Protein AF-A0A7W8FBF9-F1 (afdb_monomer_lite)

pLDDT: mean 92.7, std 8.25, range [49.44, 97.75]

InterPro domains:
  IPR016181 Acyl-CoA N-acyltransferase [SSF55729] (1-38)
  IPR031165 Yjdj-type Gcn5-related N-acetyltransferase [PF14542] (1-35)
  IPR031165 Yjdj-type Gcn5-related N-acetyltransferase [PS51729] (1-37)

Secondary structure (DSSP, 8-state):
-HHHHHHHHHTT--B---SHHHHHHHTT-GGGTTTBPP--HHHHHHHHHHHHHT--

Foldseek 3Di:
DVVVLVVCVVVVAADECPDPVVVVVCVVPVVSVVRYDYDDPVVVVVVVVVVVVVDD

Organism: NCBI:txid67303

Structure (mmCIF, N/CA/C/O backbone):
data_AF-A0A7W8FBF9-F1
#
_entry.id   AF-A0A7W8FBF9-F1
#
loop_
_atom_site.group_PDB
_atom_site.id
_atom_site.type_symbol
_atom_site.label_atom_id
_atom_site.label_alt_id
_atom_site.label_comp_id
_atom_site.label_asym_id
_atom_site.label_entity_id
_atom_site.label_seq_id
_atom_site.pdbx_PDB_ins_code
_atom_site.Cartn_x
_atom_site.Cartn_y
_atom_site.Cartn_z
_atom_site.occupancy
_atom_site.B_iso_or_equiv
_atom_site.auth_seq_id
_atom_site.auth_comp_id
_atom_site.auth_asym_id
_atom_site.auth_atom_id
_atom_site.pdbx_PDB_model_num
ATOM 1 N N . MET A 1 1 ? 12.913 0.206 -0.361 1.00 86.88 1 MET A N 1
ATOM 2 C CA . MET A 1 1 ? 11.504 -0.120 -0.684 1.00 86.88 1 MET A CA 1
ATOM 3 C C . MET A 1 1 ? 11.337 -1.591 -1.042 1.00 86.88 1 MET A C 1
ATOM 5 O O . MET A 1 1 ? 10.566 -2.262 -0.376 1.00 86.88 1 MET A O 1
ATOM 9 N N . ARG A 1 2 ? 12.093 -2.104 -2.022 1.00 94.19 2 ARG A N 1
ATOM 10 C CA . ARG A 1 2 ? 12.054 -3.512 -2.457 1.00 94.19 2 ARG A CA 1
ATOM 11 C C . ARG A 1 2 ? 12.116 -4.536 -1.315 1.00 94.19 2 ARG A C 1
ATOM 13 O O . ARG A 1 2 ? 11.249 -5.392 -1.232 1.00 94.19 2 ARG A O 1
ATOM 20 N N . GLU A 1 3 ? 13.083 -4.404 -0.403 1.00 96.44 3 GLU A N 1
ATOM 21 C CA . GLU A 1 3 ? 13.227 -5.318 0.745 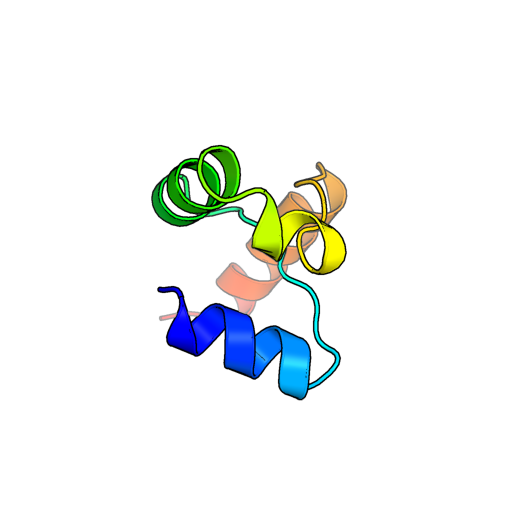1.00 96.44 3 GLU A CA 1
ATOM 22 C C . GLU A 1 3 ? 11.998 -5.323 1.661 1.00 96.44 3 GLU A C 1
ATOM 24 O O . GLU A 1 3 ? 11.493 -6.387 1.995 1.00 96.44 3 GLU A O 1
ATOM 29 N N . ALA A 1 4 ? 11.453 -4.148 1.989 1.00 95.50 4 ALA A N 1
ATOM 30 C CA . ALA A 1 4 ? 10.245 -4.042 2.807 1.00 95.50 4 ALA A CA 1
ATOM 31 C C . ALA A 1 4 ? 9.022 -4.689 2.133 1.00 95.50 4 ALA A C 1
ATOM 33 O O . ALA A 1 4 ? 8.210 -5.322 2.796 1.00 95.50 4 ALA A O 1
ATOM 34 N N . LEU A 1 5 ? 8.891 -4.565 0.809 1.00 96.38 5 LEU A N 1
ATOM 35 C CA . LEU A 1 5 ? 7.807 -5.209 0.062 1.00 96.38 5 LEU A CA 1
ATOM 36 C C . LEU A 1 5 ? 7.994 -6.730 -0.036 1.00 96.38 5 LEU A C 1
ATOM 38 O O . LEU A 1 5 ? 7.016 -7.470 0.043 1.00 96.38 5 LEU A O 1
ATOM 42 N N . ASN A 1 6 ? 9.237 -7.206 -0.144 1.00 97.31 6 ASN A N 1
ATOM 43 C CA . ASN A 1 6 ? 9.540 -8.633 -0.057 1.00 97.31 6 ASN A CA 1
ATOM 44 C C . ASN A 1 6 ? 9.205 -9.203 1.326 1.00 97.31 6 ASN A C 1
ATOM 46 O O . ASN A 1 6 ? 8.663 -10.300 1.396 1.00 97.31 6 ASN A O 1
ATOM 50 N N . ASP A 1 7 ? 9.465 -8.465 2.407 1.00 97.69 7 ASP A N 1
ATOM 51 C CA . ASP A 1 7 ? 9.075 -8.868 3.764 1.00 97.69 7 ASP A CA 1
ATOM 52 C C . ASP A 1 7 ? 7.548 -8.923 3.935 1.00 97.69 7 ASP A C 1
ATOM 54 O O . ASP A 1 7 ? 7.012 -9.896 4.468 1.00 97.69 7 ASP A O 1
ATOM 58 N N . VAL A 1 8 ? 6.824 -7.934 3.393 1.00 96.56 8 VAL A N 1
ATOM 59 C CA . VAL A 1 8 ? 5.352 -7.944 3.331 1.00 96.56 8 VAL A CA 1
ATOM 60 C C . VAL A 1 8 ? 4.851 -9.198 2.613 1.00 96.56 8 VAL A C 1
ATOM 62 O O . VAL A 1 8 ? 3.983 -9.893 3.149 1.00 96.56 8 VAL A O 1
ATOM 65 N N . ARG A 1 9 ? 5.435 -9.532 1.452 1.00 96.75 9 ARG A N 1
ATOM 66 C CA . ARG A 1 9 ? 5.112 -10.763 0.717 1.00 96.75 9 ARG A CA 1
ATOM 67 C C . ARG A 1 9 ? 5.434 -12.015 1.535 1.00 96.75 9 ARG A C 1
ATOM 69 O O . ARG A 1 9 ? 4.587 -12.897 1.634 1.00 96.75 9 ARG A O 1
ATOM 76 N N . ALA A 1 10 ? 6.622 -12.095 2.133 1.00 97.75 10 ALA A N 1
ATOM 77 C CA . ALA A 1 10 ? 7.051 -13.235 2.946 1.00 97.75 10 ALA A CA 1
ATOM 78 C C . ALA A 1 10 ? 6.167 -13.429 4.190 1.00 97.75 10 ALA A C 1
ATOM 80 O O . ALA A 1 10 ? 5.915 -14.556 4.606 1.00 97.75 10 ALA A O 1
ATOM 81 N N . SER A 1 11 ? 5.632 -12.335 4.732 1.00 97.69 11 SER A N 1
ATOM 82 C CA . SER A 1 11 ? 4.663 -12.326 5.830 1.00 97.69 11 SER A CA 1
ATOM 83 C C . SER A 1 11 ? 3.232 -12.685 5.401 1.00 97.69 11 SER A C 1
ATOM 85 O O . SER A 1 11 ? 2.333 -12.665 6.242 1.00 97.69 11 SER A O 1
ATOM 87 N N . GLY A 1 12 ? 2.980 -12.950 4.113 1.00 97.00 12 GLY A N 1
ATOM 88 C CA . GLY A 1 12 ? 1.639 -13.213 3.578 1.00 97.00 12 GLY A CA 1
ATOM 89 C C . GLY A 1 12 ? 0.696 -12.005 3.639 1.00 97.00 12 GLY A C 1
ATOM 90 O O . GLY A 1 12 ? -0.523 -12.171 3.634 1.00 97.00 12 GLY A O 1
ATOM 91 N N . LYS A 1 13 ? 1.241 -10.787 3.740 1.00 97.00 13 LYS A N 1
ATOM 92 C CA . LYS A 1 13 ? 0.480 -9.537 3.846 1.00 97.00 13 LYS A CA 1
ATOM 93 C C . LYS A 1 13 ? 0.330 -8.870 2.478 1.00 97.00 13 LYS A C 1
ATOM 95 O O . LYS A 1 13 ? 1.072 -9.149 1.539 1.00 97.00 13 LYS A O 1
ATOM 100 N N . ARG A 1 14 ? -0.626 -7.946 2.391 1.00 96.75 14 ARG A N 1
ATOM 101 C CA . ARG A 1 14 ? -0.892 -7.109 1.213 1.00 96.75 14 ARG A CA 1
ATOM 102 C C . ARG A 1 14 ? -0.812 -5.633 1.598 1.00 96.75 14 ARG A C 1
ATOM 104 O O . ARG A 1 14 ? -0.984 -5.289 2.769 1.00 96.75 14 ARG A O 1
ATOM 111 N N . VAL A 1 15 ? -0.524 -4.766 0.632 1.00 95.19 15 VAL A N 1
ATOM 112 C CA . VAL A 1 15 ? -0.352 -3.323 0.832 1.00 95.19 15 VAL A CA 1
ATOM 113 C C . VAL A 1 15 ? -1.371 -2.530 0.020 1.00 95.19 15 VAL A C 1
ATOM 115 O O . VAL A 1 15 ? -1.561 -2.779 -1.166 1.00 95.19 15 VAL A O 1
ATOM 118 N N . VAL A 1 16 ? -1.976 -1.516 0.644 1.00 96.81 16 VAL A N 1
ATOM 119 C CA . VAL A 1 16 ? -2.800 -0.512 -0.045 1.00 96.81 16 VAL A CA 1
ATOM 120 C C . VAL A 1 16 ? -2.001 0.798 -0.138 1.00 96.81 16 VAL A C 1
ATOM 122 O O . VAL A 1 16 ? -1.754 1.439 0.889 1.00 96.81 16 VAL A O 1
ATOM 125 N N . PRO A 1 17 ? -1.550 1.231 -1.332 1.00 95.38 17 PRO A N 1
ATOM 126 C CA . PRO A 1 17 ? -0.587 2.321 -1.473 1.00 95.38 17 PRO A CA 1
ATOM 127 C C . PRO A 1 17 ? -1.255 3.704 -1.423 1.00 95.38 17 PRO A C 1
ATOM 129 O O . PRO A 1 17 ? -1.445 4.375 -2.443 1.00 95.38 17 PRO A O 1
ATOM 132 N N . VAL A 1 18 ? -1.603 4.149 -0.213 1.00 95.44 18 VAL A N 1
ATOM 133 C CA . VAL A 1 18 ? -2.220 5.469 0.028 1.00 95.44 18 VAL A CA 1
ATOM 134 C C . VAL A 1 18 ? -1.232 6.631 -0.040 1.00 95.44 18 VAL A C 1
ATOM 136 O O . VAL A 1 18 ? -1.609 7.744 -0.398 1.00 95.44 18 VAL A O 1
ATOM 139 N N . CYS A 1 19 ? 0.046 6.373 0.240 1.00 93.69 19 CYS A N 1
ATOM 140 C CA . CYS A 1 19 ? 1.102 7.362 0.073 1.00 93.69 19 CYS A CA 1
ATOM 141 C C . CYS A 1 19 ? 1.486 7.485 -1.417 1.00 93.69 19 CYS A C 1
ATOM 143 O O . CYS A 1 19 ? 1.800 6.465 -2.047 1.00 93.69 19 CYS A O 1
ATOM 145 N N . PRO A 1 20 ? 1.535 8.706 -1.989 1.00 93.44 20 PRO A N 1
ATOM 146 C CA . PRO A 1 20 ? 1.853 8.904 -3.405 1.00 93.44 20 PRO A CA 1
ATOM 147 C C . PRO A 1 20 ? 3.242 8.377 -3.788 1.00 93.44 20 PRO A C 1
ATOM 149 O O . PRO A 1 20 ? 3.425 7.894 -4.905 1.00 93.44 20 PRO A O 1
ATOM 152 N N . TYR A 1 21 ? 4.206 8.402 -2.862 1.00 94.19 21 TYR A N 1
ATOM 153 C CA . TYR A 1 21 ? 5.543 7.850 -3.092 1.00 94.19 21 TYR A CA 1
ATOM 154 C C . TYR A 1 21 ? 5.504 6.334 -3.335 1.00 94.19 21 TYR A C 1
ATOM 156 O O . TYR A 1 21 ? 6.044 5.844 -4.327 1.00 94.19 21 TYR A O 1
ATOM 164 N N . VAL A 1 22 ? 4.806 5.596 -2.467 1.00 94.25 22 VAL A N 1
ATOM 165 C CA . VAL A 1 22 ? 4.671 4.134 -2.567 1.00 94.25 22 VAL A CA 1
ATOM 166 C C . VAL A 1 22 ? 3.904 3.749 -3.827 1.00 94.25 22 VAL A C 1
ATOM 168 O O . VAL A 1 22 ? 4.317 2.840 -4.540 1.00 94.25 22 VAL A O 1
ATOM 171 N N . ARG A 1 23 ? 2.833 4.486 -4.152 1.00 94.62 23 ARG A N 1
ATOM 172 C CA . ARG A 1 23 ? 2.075 4.283 -5.392 1.00 94.62 23 ARG A CA 1
ATOM 173 C C . ARG A 1 23 ? 2.966 4.421 -6.623 1.00 94.62 23 ARG A C 1
ATOM 175 O O . ARG A 1 23 ? 2.937 3.551 -7.486 1.00 94.62 23 ARG A O 1
ATOM 182 N N . LYS A 1 24 ? 3.763 5.493 -6.700 1.00 94.75 24 LYS A N 1
ATOM 183 C CA . LYS A 1 24 ? 4.679 5.718 -7.826 1.00 94.75 24 LYS A CA 1
ATOM 184 C C . LYS A 1 24 ? 5.714 4.601 -7.938 1.00 94.75 24 LYS A C 1
ATOM 186 O O . LYS A 1 24 ? 6.005 4.172 -9.045 1.00 94.75 24 LYS A O 1
ATOM 191 N N . TYR A 1 25 ? 6.244 4.131 -6.810 1.00 95.25 25 TYR A N 1
ATOM 192 C CA . TYR A 1 25 ? 7.186 3.017 -6.799 1.00 95.25 25 TYR A CA 1
ATOM 193 C C . TYR A 1 25 ? 6.551 1.734 -7.352 1.00 95.25 25 TYR A C 1
ATOM 195 O O . TYR A 1 25 ? 7.112 1.127 -8.257 1.00 95.25 25 TYR A O 1
ATOM 203 N N . LEU A 1 26 ? 5.367 1.346 -6.865 1.00 94.88 26 LEU A N 1
ATOM 204 C CA . LEU A 1 26 ? 4.673 0.139 -7.331 1.00 94.88 26 LEU A CA 1
ATOM 205 C C . LEU A 1 26 ? 4.265 0.225 -8.808 1.00 94.88 2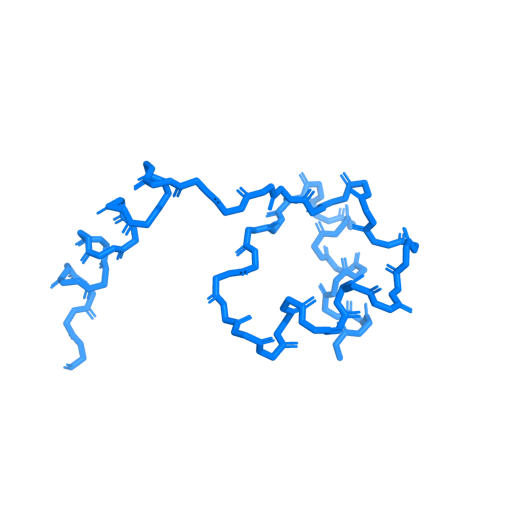6 LEU A C 1
ATOM 207 O O . LEU A 1 26 ? 4.344 -0.771 -9.514 1.00 94.88 26 LEU A O 1
ATOM 211 N N . ALA A 1 27 ? 3.906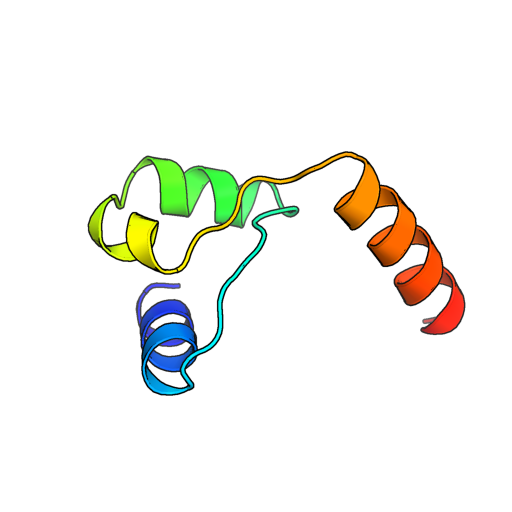 1.415 -9.299 1.00 92.62 27 ALA A N 1
ATOM 212 C CA . ALA A 1 27 ? 3.526 1.625 -10.697 1.00 92.62 27 ALA A CA 1
ATOM 213 C C . ALA A 1 27 ? 4.658 1.355 -11.707 1.00 92.62 27 ALA A C 1
ATOM 215 O O . ALA A 1 27 ? 4.382 1.203 -12.890 1.00 92.62 27 ALA A O 1
ATOM 216 N N . THR A 1 28 ? 5.921 1.326 -11.268 1.00 95.06 28 THR A N 1
ATOM 217 C CA . THR A 1 28 ? 7.075 0.995 -12.124 1.00 95.06 28 THR A CA 1
ATOM 218 C C . THR A 1 28 ? 7.702 -0.359 -11.783 1.00 95.06 28 THR A C 1
ATOM 220 O O . THR A 1 28 ? 8.778 -0.664 -12.289 1.00 95.06 28 THR A O 1
ATOM 223 N N . HIS A 1 29 ? 7.092 -1.131 -10.878 1.00 95.50 29 HIS A N 1
ATOM 224 C CA . HIS A 1 29 ? 7.608 -2.411 -10.391 1.00 95.50 29 HIS A CA 1
ATOM 225 C C . HIS A 1 29 ? 6.472 -3.440 -10.333 1.00 95.50 29 HIS A C 1
ATOM 227 O O . HIS A 1 29 ? 6.001 -3.807 -9.253 1.00 95.50 29 HIS A O 1
ATOM 233 N N . ASP A 1 30 ? 6.056 -3.930 -11.504 1.00 94.50 30 ASP A N 1
ATOM 234 C CA . ASP A 1 30 ? 5.001 -4.944 -11.656 1.00 94.50 30 ASP A CA 1
ATOM 235 C C . ASP A 1 30 ? 5.267 -6.237 -10.878 1.00 94.50 30 ASP A C 1
ATOM 237 O O . ASP A 1 30 ? 4.334 -6.966 -10.549 1.00 94.50 30 ASP A O 1
ATOM 241 N N . GLU A 1 31 ? 6.525 -6.503 -10.509 1.00 95.06 31 GLU A N 1
ATOM 242 C CA . GLU A 1 31 ? 6.887 -7.645 -9.669 1.00 95.06 31 GLU A CA 1
ATOM 243 C C . GLU A 1 31 ? 6.144 -7.667 -8.329 1.00 95.06 31 GLU A C 1
ATOM 245 O O . GLU A 1 31 ? 6.116 -8.727 -7.727 1.00 95.06 31 GLU A O 1
ATOM 250 N N . PHE A 1 32 ? 5.589 -6.540 -7.858 1.00 96.38 32 PHE A N 1
ATOM 251 C CA . PHE A 1 32 ? 4.833 -6.408 -6.604 1.00 96.38 32 PHE A CA 1
ATOM 252 C C . PHE A 1 32 ? 3.312 -6.330 -6.789 1.00 96.38 32 PHE A C 1
ATOM 254 O O . PHE A 1 32 ? 2.591 -6.100 -5.816 1.00 96.38 32 PHE A O 1
ATOM 261 N N . ALA A 1 33 ? 2.804 -6.502 -8.012 1.00 94.25 33 ALA A N 1
ATOM 262 C CA . ALA A 1 33 ? 1.375 -6.387 -8.298 1.00 94.25 33 ALA A CA 1
ATOM 263 C C . ALA A 1 33 ? 0.516 -7.438 -7.561 1.00 94.25 33 ALA A C 1
ATOM 265 O O . ALA A 1 33 ? -0.644 -7.180 -7.258 1.00 94.25 33 ALA A O 1
ATOM 266 N N . ASP A 1 34 ? 1.079 -8.597 -7.215 1.00 95.62 34 ASP A N 1
ATOM 267 C CA . ASP A 1 34 ? 0.417 -9.674 -6.461 1.00 95.62 34 ASP A CA 1
ATOM 268 C C . ASP A 1 34 ? 0.073 -9.293 -5.011 1.00 95.62 34 ASP A C 1
ATOM 270 O O . ASP A 1 34 ? -0.919 -9.785 -4.462 1.00 95.62 34 ASP A O 1
ATOM 274 N N . ILE A 1 35 ? 0.867 -8.405 -4.404 1.00 96.81 35 ILE A N 1
ATOM 275 C CA . ILE A 1 35 ? 0.683 -7.933 -3.023 1.00 96.81 35 ILE A CA 1
ATOM 276 C C . ILE A 1 35 ? 0.087 -6.527 -2.939 1.00 96.81 35 ILE A C 1
ATOM 278 O O . ILE A 1 35 ? -0.107 -6.024 -1.834 1.00 96.81 35 ILE A O 1
ATOM 282 N N . ALA A 1 36 ? -0.178 -5.872 -4.070 1.00 96.31 36 ALA A N 1
ATOM 283 C CA . ALA A 1 36 ? -0.722 -4.523 -4.108 1.00 96.31 36 ALA A CA 1
ATOM 284 C C . ALA A 1 36 ? -2.244 -4.551 -4.299 1.00 96.31 36 ALA A C 1
ATOM 286 O O . ALA A 1 36 ? -2.750 -5.047 -5.303 1.00 96.31 36 ALA A O 1
ATOM 287 N N . ASP A 1 37 ? -2.970 -3.961 -3.354 1.00 95.81 37 ASP A N 1
ATOM 288 C CA . ASP A 1 37 ? -4.411 -3.753 -3.453 1.00 95.81 37 ASP A CA 1
ATOM 289 C C . ASP A 1 37 ? -4.745 -2.317 -3.871 1.00 95.81 37 ASP A C 1
ATOM 291 O O . ASP A 1 37 ? -4.040 -1.369 -3.499 1.00 95.81 37 ASP A O 1
ATOM 295 N N . PRO A 1 38 ? -5.836 -2.114 -4.628 1.00 94.25 38 PRO A N 1
ATOM 296 C CA . PRO A 1 38 ? -6.259 -0.784 -5.027 1.00 94.25 38 PRO A CA 1
ATOM 297 C C . PRO A 1 38 ? -6.662 0.053 -3.810 1.00 94.25 38 PRO A C 1
ATOM 299 O O . PRO A 1 38 ? -7.287 -0.422 -2.861 1.00 94.25 38 PRO A O 1
ATOM 302 N N . VAL A 1 39 ? -6.363 1.350 -3.870 1.00 95.62 39 VAL A N 1
ATOM 303 C CA . VAL A 1 39 ? -6.897 2.306 -2.896 1.00 95.62 39 VAL A CA 1
ATOM 304 C C . VAL A 1 39 ? -8.380 2.509 -3.186 1.00 95.62 39 VAL A C 1
ATOM 306 O O . VAL A 1 39 ? -8.735 3.049 -4.232 1.00 95.62 39 VAL A O 1
ATOM 309 N N . THR A 1 40 ? -9.242 2.114 -2.252 1.00 95.50 40 THR A N 1
ATOM 310 C CA . THR A 1 40 ? -10.689 2.336 -2.344 1.00 95.50 40 THR A CA 1
ATOM 311 C C . THR A 1 40 ? -11.139 3.458 -1.400 1.00 95.50 40 THR A C 1
ATOM 313 O O . THR A 1 40 ? -10.479 3.723 -0.389 1.00 95.50 40 THR A O 1
ATOM 316 N N . PRO A 1 41 ? -12.286 4.115 -1.670 1.00 95.38 41 PRO A N 1
ATOM 317 C CA . PRO A 1 41 ? -12.857 5.103 -0.751 1.00 95.38 41 PRO A CA 1
ATOM 318 C C . PRO A 1 41 ? -13.142 4.537 0.646 1.00 95.38 41 PRO A C 1
ATOM 320 O O . PRO A 1 41 ? -13.093 5.261 1.636 1.00 95.38 41 PRO A O 1
ATOM 323 N N . GLU A 1 42 ? -13.444 3.243 0.742 1.00 94.31 42 GLU A N 1
ATOM 324 C CA . GLU A 1 42 ? -13.652 2.556 2.015 1.00 94.31 42 GLU A CA 1
ATOM 325 C C . GLU A 1 42 ? -12.368 2.476 2.840 1.00 94.31 42 GLU A C 1
ATOM 327 O O . GLU A 1 42 ? -12.375 2.888 3.998 1.00 94.31 42 GLU A O 1
ATOM 332 N N . VAL A 1 43 ? -11.254 2.066 2.224 1.00 94.06 43 VAL A N 1
ATOM 333 C CA . VAL A 1 43 ? -9.947 2.03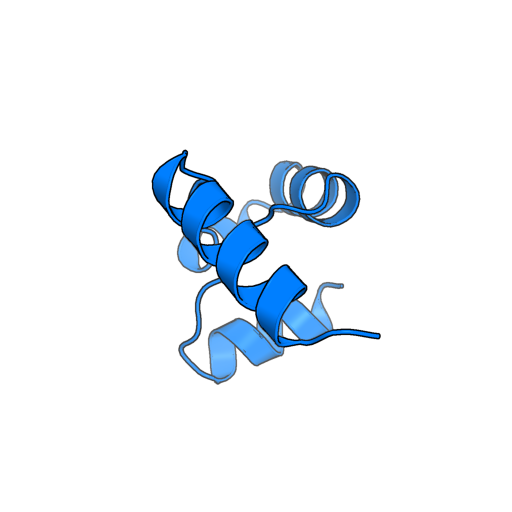1 2.895 1.00 94.06 43 VAL A CA 1
ATOM 334 C C . VAL A 1 43 ? -9.531 3.425 3.364 1.00 94.06 43 VAL A C 1
ATOM 336 O O . VAL A 1 43 ? -9.024 3.568 4.471 1.00 94.06 43 VAL A O 1
ATOM 339 N N . LEU A 1 44 ? -9.784 4.469 2.568 1.00 94.25 44 LEU A N 1
ATOM 340 C CA . LEU A 1 44 ? -9.474 5.846 2.965 1.00 94.25 44 LEU A CA 1
ATOM 341 C C . LEU A 1 44 ? -10.303 6.316 4.166 1.00 94.25 44 LEU A C 1
ATOM 343 O O . LEU A 1 44 ? -9.756 6.943 5.070 1.00 94.25 44 LEU A O 1
ATOM 347 N N . ARG A 1 45 ? -11.604 5.996 4.199 1.00 94.88 45 ARG A N 1
ATOM 348 C CA . ARG A 1 45 ? -12.472 6.317 5.345 1.00 94.88 45 ARG A CA 1
ATOM 349 C C . ARG A 1 45 ? -12.031 5.588 6.610 1.00 94.88 45 ARG A C 1
ATOM 351 O O . ARG A 1 45 ? -11.998 6.195 7.675 1.00 94.88 45 ARG A O 1
ATOM 358 N N . TRP A 1 46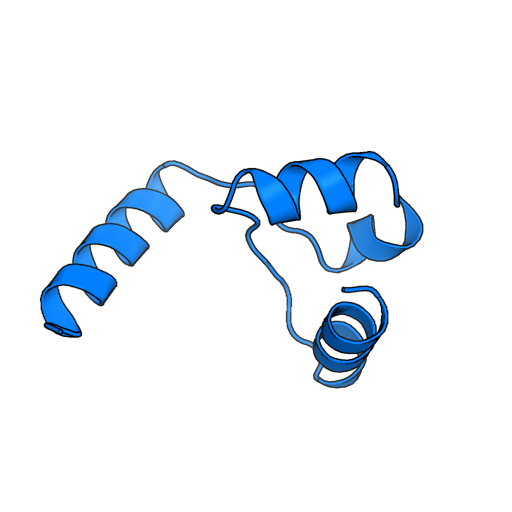 ? -11.673 4.311 6.488 1.00 94.25 46 TRP A N 1
ATOM 359 C CA . TRP A 1 46 ? -11.131 3.539 7.602 1.00 94.25 46 TRP A CA 1
ATOM 360 C C . TRP A 1 46 ? -9.811 4.138 8.106 1.00 94.25 46 TRP A C 1
ATOM 362 O O . TRP A 1 46 ? -9.705 4.429 9.292 1.00 94.25 46 TRP A O 1
ATOM 372 N N . LEU A 1 47 ? -8.850 4.419 7.217 1.00 93.31 47 LEU A N 1
ATOM 373 C CA . LEU A 1 47 ? -7.558 5.021 7.573 1.00 93.31 47 LEU A CA 1
ATOM 374 C C . LEU A 1 47 ? -7.695 6.373 8.277 1.00 93.31 47 LEU A C 1
ATOM 376 O O . LEU A 1 47 ? -6.996 6.613 9.255 1.00 93.31 47 LEU A O 1
ATOM 380 N N . ASP A 1 48 ? -8.580 7.251 7.800 1.00 92.38 48 ASP A N 1
ATOM 381 C CA . ASP A 1 48 ? -8.869 8.529 8.463 1.00 92.38 48 ASP A CA 1
ATOM 382 C C . ASP A 1 48 ? -9.385 8.311 9.896 1.00 92.38 48 ASP A C 1
ATOM 384 O O . ASP A 1 48 ? -8.918 8.962 10.833 1.00 92.38 48 ASP A O 1
ATOM 388 N N . GLY A 1 49 ? -10.277 7.333 10.084 1.00 92.75 49 GLY A N 1
ATOM 389 C CA . GLY A 1 49 ? -10.729 6.897 11.403 1.00 92.75 49 GLY A CA 1
ATOM 390 C C . GLY A 1 49 ? -9.588 6.369 12.278 1.00 92.75 49 GLY A C 1
ATOM 391 O O . GLY A 1 49 ? -9.455 6.794 13.424 1.00 92.75 49 GLY A O 1
ATOM 392 N N . GLU A 1 50 ? -8.735 5.486 11.754 1.00 91.25 50 GLU A N 1
ATOM 393 C CA . GLU A 1 50 ? -7.589 4.931 12.487 1.00 91.25 50 GLU A CA 1
ATOM 394 C C . GLU A 1 50 ? -6.581 5.999 12.906 1.00 91.25 50 GLU A C 1
ATOM 396 O O . GLU A 1 50 ? -6.113 5.986 14.042 1.00 91.25 50 GLU A O 1
ATOM 401 N N . LEU A 1 51 ? -6.228 6.915 12.003 1.00 87.06 51 LEU A N 1
ATOM 402 C CA . LEU A 1 51 ? -5.236 7.958 12.263 1.00 87.06 51 LEU A CA 1
ATOM 403 C C . LEU A 1 51 ? -5.742 8.951 13.308 1.00 87.06 51 LEU A C 1
ATOM 405 O O . LEU A 1 51 ? -4.989 9.332 14.199 1.00 87.06 51 LEU A O 1
ATOM 409 N N . LYS A 1 52 ? -7.035 9.299 13.271 1.00 86.69 52 LYS A N 1
ATOM 410 C CA . LYS A 1 52 ? -7.677 10.082 14.338 1.00 86.69 52 LYS A CA 1
ATOM 411 C C . LYS A 1 52 ? -7.618 9.370 15.692 1.00 86.69 52 LYS A C 1
ATOM 413 O O . LYS A 1 52 ? -7.451 10.030 16.713 1.00 86.69 52 LYS A O 1
ATOM 418 N N . ARG A 1 53 ? -7.731 8.035 15.714 1.00 79.81 53 ARG A N 1
ATOM 419 C CA . ARG A 1 53 ? -7.601 7.221 16.940 1.00 79.81 53 ARG A CA 1
ATOM 420 C C . ARG A 1 53 ? -6.158 7.086 17.429 1.00 79.81 53 ARG A C 1
ATOM 422 O O . ARG A 1 53 ? -5.95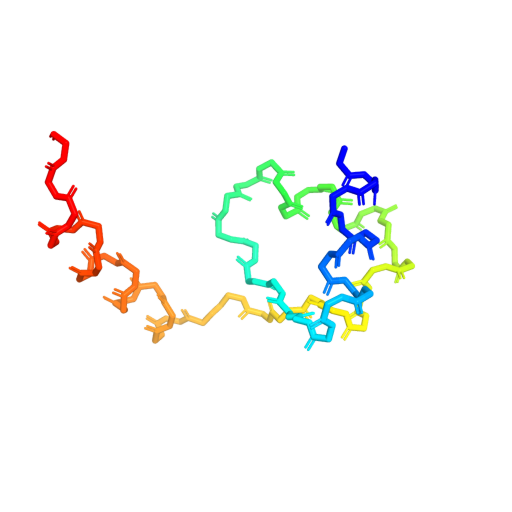6 6.881 18.620 1.00 79.81 53 ARG A O 1
ATOM 429 N N . GLN A 1 54 ? -5.176 7.197 16.537 1.00 72.69 54 GLN A N 1
ATOM 430 C CA . GLN A 1 54 ? -3.747 7.056 16.839 1.00 72.69 54 GLN A CA 1
ATOM 431 C C . GLN A 1 54 ? -3.058 8.355 17.284 1.00 72.69 54 GLN A C 1
ATOM 433 O O . GLN A 1 54 ? -1.841 8.331 17.419 1.00 72.69 54 GLN A O 1
ATOM 438 N N . GLY A 1 55 ? -3.818 9.438 17.514 1.00 63.41 55 GLY A N 1
ATOM 439 C CA . GLY A 1 55 ? -3.375 10.757 17.995 1.00 63.41 55 GLY A CA 1
ATOM 440 C C . GLY A 1 55 ? -1.891 10.875 18.361 1.00 63.41 55 GLY A C 1
ATOM 441 O O . GLY A 1 55 ? -1.512 10.570 19.492 1.00 63.41 55 GLY A O 1
ATOM 442 N N . HIS A 1 56 ? -1.086 11.316 17.390 1.00 49.44 56 HIS A N 1
ATOM 443 C CA . HIS A 1 56 ? 0.210 11.943 17.636 1.00 49.44 56 HIS A CA 1
ATOM 444 C C . HIS A 1 56 ? -0.017 13.403 18.023 1.00 49.44 56 HIS A C 1
ATOM 446 O O . HIS A 1 56 ? -0.792 14.070 17.295 1.00 49.44 56 HIS A O 1
#

Radius of gyration: 12.4 Å; chains: 1; bounding box: 27×25×30 Å

Sequence (56 aa):
MREALNDVRASGKRVVPVCPYVRKYLATHDEFADIADPVTPEVLRWLDGELKRQGH